Protein AF-A0A242NXS3-F1 (afdb_monomer_lite)

Foldseek 3Di:
DDPPDDDDDDPDPVVPDDPPDDFDWDDDPNDIDTDDDDPDWDWDWDADPVPGHTPDTDQIPDCVVPVGRCVPPPDDDCPLVCVVVLLVVVVVVVADQFDWFFQDWDWDDDPPDIDTDAAVVRDGDTIDGNVVCSVSSRPVSSVD

Sequence (144 aa):
MSDTKQGSFPKKVSDTLKPGQLIWVKKINDKWALAQIPAVNAALVSLDSDNGAIKAIVGGYDFYLSKFNRATQALRQLGSNIKPFIYTATLEKGLTMATLLNDAPIVRSTGSATWRPKNSPPSYAGPLRLRIGLGMSKNVMQVK

pLDDT: mean 92.08, std 8.64, range [44.06, 98.56]

Structure (mmCIF, N/CA/C/O backbone):
data_AF-A0A242NXS3-F1
#
_entry.id   AF-A0A242NXS3-F1
#
loop_
_atom_site.group_PDB
_atom_site.id
_atom_site.type_symbol
_atom_site.label_atom_id
_atom_site.label_alt_id
_atom_site.label_comp_id
_atom_site.label_asym_id
_atom_site.label_entity_id
_atom_site.label_seq_id
_atom_site.pdbx_PDB_ins_code
_atom_site.Cartn_x
_atom_site.Cartn_y
_atom_site.Cartn_z
_atom_site.occupancy
_atom_site.B_iso_or_equiv
_atom_site.auth_seq_id
_atom_site.auth_comp_id
_atom_site.auth_asym_id
_atom_site.auth_atom_id
_atom_site.pdbx_PDB_model_num
ATOM 1 N N . MET A 1 1 ? 11.451 18.075 -0.163 1.00 44.06 1 MET A N 1
ATOM 2 C CA . MET A 1 1 ? 11.154 17.498 -1.492 1.00 44.06 1 MET A CA 1
ATOM 3 C C . MET A 1 1 ? 9.643 17.349 -1.572 1.00 44.06 1 MET A C 1
ATOM 5 O O . MET A 1 1 ? 9.093 16.874 -0.590 1.00 44.06 1 MET A O 1
ATOM 9 N N . SER A 1 2 ? 8.963 17.846 -2.613 1.00 45.16 2 SER A N 1
ATOM 10 C CA . SER A 1 2 ? 7.533 17.542 -2.803 1.00 45.16 2 SER A CA 1
ATOM 11 C C . SER A 1 2 ? 7.405 16.411 -3.814 1.00 45.16 2 SER A C 1
ATOM 13 O O . SER A 1 2 ? 8.118 16.408 -4.819 1.00 45.16 2 SER A O 1
ATOM 15 N N . ASP A 1 3 ? 6.482 15.488 -3.561 1.00 59.47 3 ASP A N 1
ATOM 16 C CA . ASP A 1 3 ? 6.231 14.306 -4.402 1.00 59.47 3 ASP A CA 1
ATOM 17 C C . ASP A 1 3 ? 5.658 14.658 -5.789 1.00 59.47 3 ASP A C 1
ATOM 19 O O . ASP A 1 3 ? 5.442 13.793 -6.631 1.00 59.47 3 ASP A O 1
ATOM 23 N N . THR A 1 4 ? 5.426 15.946 -6.042 1.00 66.69 4 THR A N 1
ATOM 24 C CA . THR A 1 4 ? 4.851 16.497 -7.274 1.00 66.69 4 THR A CA 1
ATOM 25 C C . THR A 1 4 ? 5.842 17.306 -8.105 1.00 66.69 4 THR A C 1
ATOM 27 O O . THR A 1 4 ? 5.488 17.780 -9.184 1.00 66.69 4 THR A O 1
ATOM 30 N N . LYS A 1 5 ? 7.079 17.506 -7.632 1.00 66.88 5 LYS A N 1
ATOM 31 C CA . LYS A 1 5 ? 8.050 18.344 -8.341 1.00 66.88 5 LYS A CA 1
ATOM 32 C C . LYS A 1 5 ? 8.633 17.586 -9.536 1.00 66.88 5 LYS A C 1
ATOM 34 O O . LYS A 1 5 ? 9.614 16.861 -9.401 1.00 66.88 5 LYS A O 1
ATOM 39 N N . GLN A 1 6 ? 8.038 17.777 -10.707 1.00 74.25 6 GLN A N 1
ATOM 40 C CA . GLN A 1 6 ? 8.590 17.327 -11.985 1.00 74.25 6 GLN A CA 1
ATOM 41 C C . GLN A 1 6 ? 9.450 18.434 -12.615 1.00 74.25 6 GLN A C 1
ATOM 43 O O . GLN A 1 6 ? 9.195 19.622 -12.416 1.00 74.25 6 GLN A O 1
ATOM 48 N N . GLY A 1 7 ? 10.504 18.044 -13.338 1.00 75.06 7 GLY A N 1
ATOM 49 C CA . GLY A 1 7 ? 11.284 18.973 -14.159 1.00 75.06 7 GLY A CA 1
ATOM 50 C C . GLY A 1 7 ? 10.508 19.417 -15.402 1.00 75.06 7 GLY A C 1
ATOM 51 O O . GLY A 1 7 ? 9.470 18.845 -15.732 1.00 75.06 7 GLY A O 1
ATOM 52 N N . SER A 1 8 ? 11.017 20.427 -16.108 1.00 82.06 8 SER A N 1
ATOM 53 C CA . SER A 1 8 ? 10.445 20.848 -17.391 1.00 82.06 8 SER A CA 1
ATOM 54 C C . SER A 1 8 ? 10.447 19.696 -18.395 1.00 82.06 8 SER A C 1
ATOM 56 O O . SER A 1 8 ? 11.420 18.944 -18.478 1.00 82.06 8 SER A O 1
ATOM 58 N N . PHE A 1 9 ? 9.385 19.588 -19.194 1.00 85.81 9 PHE A N 1
ATOM 59 C CA . PHE A 1 9 ? 9.345 18.620 -20.287 1.00 85.81 9 PHE A CA 1
ATOM 60 C C . PHE A 1 9 ? 10.487 18.883 -21.288 1.00 85.81 9 PHE A C 1
ATOM 62 O O . PHE A 1 9 ? 10.683 20.039 -21.685 1.00 85.81 9 PHE A O 1
ATOM 69 N N . PRO A 1 10 ? 11.231 17.844 -21.711 1.00 89.38 10 PRO A N 1
ATOM 70 C CA . PRO A 1 10 ? 12.270 17.994 -22.724 1.00 89.38 10 PRO A CA 1
ATOM 71 C C . PRO A 1 10 ? 11.642 18.393 -24.065 1.00 89.38 10 PRO A C 1
ATOM 73 O O . PRO A 1 10 ? 10.606 17.855 -24.455 1.00 89.38 10 PRO A O 1
ATOM 76 N N . LYS A 1 11 ? 12.259 19.347 -24.773 1.00 91.25 11 LYS A N 1
ATOM 77 C CA . LYS A 1 11 ? 11.753 19.860 -26.062 1.00 91.25 11 LYS A CA 1
ATOM 78 C C . LYS A 1 11 ? 12.444 19.199 -27.250 1.00 91.25 11 LYS A C 1
ATOM 80 O O . LYS A 1 11 ? 11.877 19.144 -28.338 1.00 91.25 11 LYS A O 1
ATOM 85 N N . LYS A 1 12 ? 13.670 18.714 -27.054 1.00 92.25 12 LYS A N 1
ATOM 86 C CA . LYS A 1 12 ? 14.477 18.003 -28.048 1.00 92.25 12 LYS A CA 1
ATOM 87 C C . LYS A 1 12 ? 15.046 16.726 -27.439 1.00 92.25 12 LYS A C 1
ATOM 89 O O . LYS A 1 12 ? 15.300 16.656 -26.241 1.00 92.25 12 LYS A O 1
ATOM 94 N N . VAL A 1 13 ? 15.323 15.729 -28.280 1.00 87.50 13 VAL A N 1
ATOM 95 C CA . VAL A 1 13 ? 15.940 14.461 -27.841 1.00 87.50 13 VAL A CA 1
ATOM 96 C C . VAL A 1 13 ? 17.293 14.704 -27.163 1.00 87.50 13 VAL A C 1
ATOM 98 O O . VAL A 1 13 ? 17.582 14.095 -26.136 1.00 87.50 13 VAL A O 1
ATOM 101 N N . SER A 1 14 ? 18.079 15.653 -27.683 1.00 90.44 14 SER A N 1
ATOM 102 C CA . SER A 1 14 ? 19.378 16.059 -27.130 1.00 90.44 14 SER A CA 1
ATOM 103 C C . SER A 1 14 ? 19.308 16.632 -25.711 1.00 90.44 14 SER A C 1
ATOM 105 O O . SER A 1 14 ? 20.328 16.675 -25.029 1.00 90.44 14 SER A O 1
ATOM 107 N N . ASP A 1 15 ? 18.126 17.067 -25.258 1.00 89.81 15 ASP A N 1
ATOM 108 C CA . ASP A 1 15 ? 17.932 17.564 -23.891 1.00 89.81 15 ASP A CA 1
ATOM 109 C C . ASP A 1 15 ? 17.968 16.410 -22.874 1.00 89.81 15 ASP A C 1
ATOM 111 O O . ASP A 1 15 ? 18.206 16.631 -21.690 1.00 89.81 15 ASP A O 1
ATOM 115 N N . THR A 1 16 ? 17.712 15.176 -23.329 1.00 88.38 16 THR A N 1
ATOM 116 C CA . THR A 1 16 ? 17.608 13.977 -22.480 1.00 88.38 16 THR A CA 1
ATOM 117 C C . THR A 1 16 ? 18.693 12.944 -22.781 1.00 88.38 16 THR A C 1
ATOM 119 O O . THR A 1 16 ? 19.192 12.311 -21.853 1.00 88.38 16 THR A O 1
ATOM 122 N N . LEU A 1 17 ? 19.072 12.770 -24.053 1.00 92.31 17 LEU A N 1
ATOM 123 C CA . LEU A 1 17 ? 19.969 11.707 -24.511 1.00 92.31 17 LEU A CA 1
ATOM 124 C C . LEU A 1 17 ? 21.192 12.255 -25.257 1.00 92.31 17 LEU A C 1
ATOM 126 O O . LEU A 1 17 ? 21.108 13.245 -25.983 1.00 92.31 17 LEU A O 1
ATOM 130 N N . LYS A 1 18 ? 22.326 11.565 -25.123 1.00 94.88 18 LYS A N 1
ATOM 131 C CA . LYS A 1 18 ? 23.590 11.848 -25.820 1.00 94.88 18 LYS A CA 1
ATOM 132 C C . LYS A 1 18 ? 24.122 10.582 -26.508 1.00 94.88 18 LYS A C 1
ATOM 134 O O . LYS A 1 18 ? 23.970 9.495 -25.945 1.00 94.88 18 LYS A O 1
ATOM 139 N N . PRO A 1 19 ? 24.774 10.692 -27.685 1.00 95.25 19 PRO A N 1
ATOM 140 C CA . PRO A 1 19 ? 25.440 9.552 -28.316 1.00 95.25 19 PRO A CA 1
ATOM 141 C C . PRO A 1 19 ? 26.427 8.866 -27.359 1.00 95.25 19 PRO A C 1
ATOM 143 O O . PRO A 1 19 ? 27.147 9.539 -26.624 1.00 95.25 19 PRO A O 1
ATOM 146 N N . GLY A 1 20 ? 26.436 7.530 -27.356 1.00 95.69 20 GLY A N 1
ATOM 147 C CA . GLY A 1 20 ? 27.276 6.711 -26.471 1.00 95.69 20 GLY A CA 1
ATOM 148 C C . GLY A 1 20 ? 26.653 6.348 -25.115 1.00 95.69 20 GLY A C 1
ATOM 149 O O . GLY A 1 20 ? 27.252 5.580 -24.368 1.00 95.69 20 GLY A O 1
ATOM 150 N N . GLN A 1 21 ? 25.457 6.849 -24.780 1.00 96.06 21 GLN A N 1
ATOM 151 C CA . GLN A 1 21 ? 24.762 6.455 -23.550 1.00 96.06 21 GLN A CA 1
ATOM 152 C C . GLN A 1 21 ? 24.125 5.064 -23.655 1.00 96.06 21 GLN A C 1
ATOM 154 O O . GLN A 1 21 ? 23.454 4.747 -24.636 1.00 96.06 21 GLN A O 1
ATOM 159 N N . LEU A 1 22 ? 24.265 4.271 -22.590 1.00 95.38 22 LEU A N 1
ATOM 160 C CA . LEU A 1 22 ? 23.483 3.054 -22.398 1.00 95.38 22 LEU A CA 1
ATOM 161 C C . LEU A 1 22 ? 22.089 3.423 -21.881 1.00 95.38 22 LEU A C 1
ATOM 163 O O . LEU A 1 22 ? 21.957 4.099 -20.859 1.00 95.38 22 LEU A O 1
ATOM 167 N N . ILE A 1 23 ? 21.057 2.965 -22.581 1.00 95.56 23 ILE A N 1
ATOM 168 C CA . ILE A 1 23 ? 19.659 3.250 -22.260 1.00 95.56 23 ILE A CA 1
ATOM 169 C C . ILE A 1 23 ? 18.847 1.966 -22.175 1.00 95.56 23 ILE A C 1
ATOM 171 O O . ILE A 1 23 ? 19.192 0.950 -22.777 1.00 95.56 23 ILE A O 1
ATOM 175 N N . TRP A 1 24 ? 17.726 2.043 -21.465 1.00 95.62 24 TRP A N 1
ATOM 176 C CA . TRP A 1 24 ? 16.706 1.006 -21.483 1.00 95.62 24 TRP A CA 1
ATOM 177 C C . TRP A 1 24 ? 15.601 1.403 -22.452 1.00 95.62 24 TRP A C 1
ATOM 179 O O . TRP A 1 24 ? 15.186 2.561 -22.500 1.00 95.62 24 TRP A O 1
ATOM 189 N N . VAL A 1 25 ? 15.097 0.433 -23.206 1.00 96.19 25 VAL A N 1
ATOM 190 C CA . VAL A 1 25 ? 13.934 0.611 -24.075 1.00 96.19 25 VAL A CA 1
ATOM 191 C C . VAL A 1 25 ? 12.919 -0.484 -23.800 1.00 96.19 25 VAL A C 1
ATOM 193 O O . VAL A 1 25 ? 13.270 -1.604 -23.432 1.00 96.19 25 VAL A O 1
ATOM 196 N N . LYS A 1 26 ? 11.644 -0.161 -23.984 1.00 96.50 26 LYS A N 1
ATOM 197 C CA . LYS A 1 26 ? 10.543 -1.116 -23.895 1.00 96.50 26 LYS A CA 1
ATOM 198 C C . LYS A 1 26 ? 9.745 -1.074 -25.187 1.00 96.50 26 LYS A C 1
ATOM 200 O O . LYS A 1 26 ? 9.453 0.006 -25.702 1.00 96.50 26 LYS A O 1
ATOM 205 N N . LYS A 1 27 ? 9.369 -2.246 -25.695 1.00 96.94 27 LYS A N 1
ATOM 206 C CA . LYS A 1 27 ? 8.443 -2.355 -26.822 1.00 96.94 27 LYS A CA 1
ATOM 207 C C . LYS A 1 27 ? 7.012 -2.144 -26.315 1.00 96.94 27 LYS A C 1
ATOM 209 O O . LYS A 1 27 ? 6.581 -2.807 -25.372 1.00 96.94 27 LYS A O 1
ATOM 214 N N . ILE A 1 28 ? 6.299 -1.194 -26.910 1.00 96.50 28 ILE A N 1
ATOM 215 C CA . ILE A 1 28 ? 4.888 -0.897 -26.648 1.00 96.50 28 ILE A CA 1
ATOM 216 C C . ILE A 1 28 ? 4.169 -1.010 -27.994 1.00 96.50 28 ILE A C 1
ATOM 218 O O . ILE A 1 28 ? 4.408 -0.205 -28.898 1.00 96.50 28 ILE A O 1
ATOM 222 N N . ASN A 1 29 ? 3.325 -2.036 -28.139 1.00 93.81 29 ASN A N 1
ATOM 223 C CA . ASN A 1 29 ? 2.815 -2.504 -29.433 1.00 93.81 29 ASN A CA 1
ATOM 224 C C . ASN A 1 29 ? 3.992 -2.796 -30.382 1.00 93.81 29 ASN A C 1
ATOM 226 O O . ASN A 1 29 ? 4.861 -3.588 -30.026 1.00 93.81 29 ASN A O 1
ATOM 230 N N . ASP A 1 30 ? 4.080 -2.109 -31.523 1.00 95.31 30 ASP A N 1
ATOM 231 C CA . ASP A 1 30 ? 5.191 -2.221 -32.479 1.00 95.31 30 ASP A CA 1
ATOM 232 C C . ASP A 1 30 ? 6.160 -1.034 -32.474 1.00 95.31 30 ASP A C 1
ATOM 234 O O . ASP A 1 30 ? 6.945 -0.855 -33.402 1.00 95.31 30 ASP A O 1
ATOM 238 N N . LYS A 1 31 ? 6.148 -0.227 -31.407 1.00 96.88 31 LYS A N 1
ATOM 239 C CA . LYS A 1 31 ? 7.053 0.918 -31.248 1.00 96.88 31 LYS A CA 1
ATOM 240 C C . LYS A 1 31 ? 7.965 0.738 -30.041 1.00 96.88 31 LYS A C 1
ATOM 242 O O . LYS A 1 31 ? 7.549 0.241 -28.996 1.00 96.88 31 LYS A O 1
ATOM 247 N N . TRP A 1 32 ? 9.212 1.176 -30.175 1.00 96.06 32 TRP A N 1
ATOM 248 C CA . TRP A 1 32 ? 10.157 1.250 -29.064 1.00 96.06 32 TRP A CA 1
ATOM 249 C C . TRP A 1 32 ? 10.015 2.588 -28.344 1.00 96.06 32 TRP A C 1
ATOM 251 O O . TRP A 1 32 ? 9.971 3.639 -28.980 1.00 96.06 32 TRP A O 1
ATOM 261 N N . ALA A 1 33 ? 9.958 2.540 -27.018 1.00 94.69 33 ALA A N 1
ATOM 262 C CA . ALA A 1 33 ? 9.917 3.711 -26.155 1.00 94.69 33 ALA A CA 1
ATOM 263 C C . ALA A 1 33 ? 11.091 3.687 -25.172 1.00 94.69 33 ALA A C 1
ATOM 265 O O . ALA A 1 33 ? 11.492 2.617 -24.707 1.00 94.69 33 ALA A O 1
ATOM 266 N N . LEU A 1 34 ? 11.620 4.869 -24.837 1.00 94.06 34 LEU A N 1
ATOM 267 C CA . LEU A 1 34 ? 12.601 5.029 -23.763 1.00 94.06 34 LEU A CA 1
ATOM 268 C C . LEU A 1 34 ? 11.992 4.548 -22.439 1.00 94.06 34 LEU A C 1
ATOM 270 O O . LEU A 1 34 ? 10.847 4.867 -22.120 1.00 94.06 34 LEU A O 1
ATOM 274 N N . ALA A 1 35 ? 12.765 3.787 -21.674 1.00 95.00 35 ALA A N 1
ATOM 275 C CA . ALA A 1 35 ? 12.367 3.240 -20.389 1.00 95.00 35 ALA A CA 1
ATOM 276 C C . ALA A 1 35 ? 13.431 3.529 -19.325 1.00 95.00 35 ALA A C 1
ATOM 278 O O . ALA A 1 35 ? 14.579 3.855 -19.625 1.00 95.00 35 ALA A O 1
ATOM 279 N N . GLN A 1 36 ? 13.042 3.381 -18.062 1.00 93.50 36 GLN A N 1
ATOM 280 C CA . GLN A 1 36 ? 13.943 3.495 -16.925 1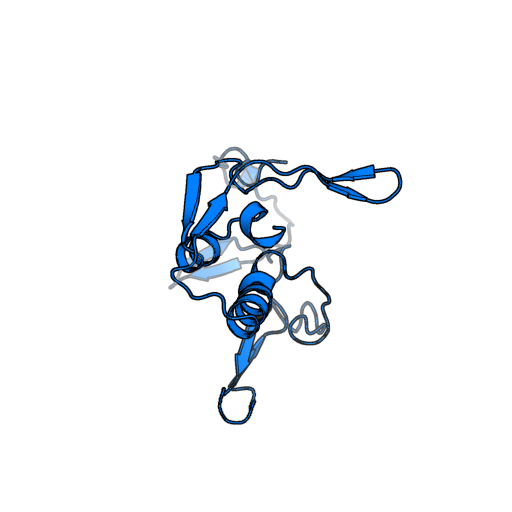.00 93.50 36 GLN A CA 1
ATOM 281 C C . GLN A 1 36 ? 13.627 2.385 -15.929 1.00 93.50 36 GLN A C 1
ATOM 283 O O . GLN A 1 36 ? 12.460 2.103 -15.657 1.00 93.50 36 GLN A O 1
ATOM 288 N N . ILE A 1 37 ? 14.670 1.771 -15.371 1.00 94.81 37 ILE A N 1
ATOM 289 C CA . ILE A 1 37 ? 14.518 0.883 -14.220 1.00 94.81 37 ILE A CA 1
ATOM 290 C C . ILE A 1 37 ? 14.073 1.741 -13.024 1.00 94.81 37 ILE A C 1
ATOM 292 O O . ILE A 1 37 ? 14.769 2.706 -12.693 1.00 94.81 37 ILE A O 1
ATOM 296 N N . PRO A 1 38 ? 12.945 1.426 -12.365 1.00 94.75 38 PRO A N 1
ATOM 297 C CA . PRO A 1 38 ? 12.491 2.186 -11.208 1.00 94.75 38 PRO A CA 1
ATOM 298 C C . PRO A 1 38 ? 13.519 2.158 -10.071 1.00 94.75 38 PRO A C 1
ATOM 300 O O . PRO A 1 38 ? 13.991 1.096 -9.671 1.00 94.75 38 PRO A O 1
ATOM 303 N N . ALA A 1 39 ? 13.835 3.330 -9.513 1.00 92.81 39 ALA A N 1
ATOM 304 C CA . ALA A 1 39 ? 14.650 3.424 -8.299 1.00 92.81 39 ALA A CA 1
ATOM 305 C C . ALA A 1 39 ? 13.872 2.964 -7.050 1.00 92.81 39 ALA A C 1
ATOM 307 O O . ALA A 1 39 ? 14.444 2.421 -6.105 1.00 92.81 39 ALA A O 1
ATOM 308 N N . VAL A 1 40 ? 12.553 3.180 -7.049 1.00 94.81 40 VAL A N 1
ATOM 309 C CA . VAL A 1 40 ? 11.635 2.652 -6.034 1.00 94.81 40 VAL A CA 1
ATOM 310 C C . VAL A 1 40 ? 11.375 1.166 -6.266 1.00 94.81 40 VAL A C 1
ATOM 312 O O . VAL A 1 40 ? 11.475 0.667 -7.383 1.00 94.81 40 VAL A O 1
ATOM 315 N N . ASN A 1 41 ? 11.008 0.454 -5.205 1.00 96.31 41 ASN A N 1
ATOM 316 C CA . ASN A 1 41 ? 10.722 -0.974 -5.269 1.00 96.31 41 ASN A CA 1
ATOM 317 C C . ASN A 1 41 ? 9.406 -1.295 -4.552 1.00 96.31 41 ASN A C 1
ATOM 319 O O . ASN A 1 41 ? 8.926 -0.498 -3.745 1.00 96.31 41 ASN A O 1
ATOM 323 N N . ALA A 1 42 ? 8.846 -2.465 -4.835 1.00 96.50 42 ALA A N 1
ATOM 324 C CA . ALA A 1 42 ? 7.596 -2.941 -4.258 1.00 96.50 42 ALA A CA 1
ATOM 325 C C . ALA A 1 42 ? 7.685 -4.442 -3.967 1.00 96.50 42 ALA A C 1
ATOM 327 O O . ALA A 1 42 ? 8.592 -5.126 -4.435 1.00 96.50 42 ALA A O 1
ATOM 328 N N . ALA A 1 43 ? 6.739 -4.945 -3.183 1.00 97.69 43 ALA A N 1
ATOM 329 C CA . ALA A 1 43 ? 6.561 -6.367 -2.943 1.00 97.69 43 ALA A CA 1
ATOM 330 C C . ALA A 1 43 ? 5.070 -6.690 -2.957 1.00 97.69 43 ALA A C 1
ATOM 332 O O . ALA A 1 43 ? 4.252 -5.844 -2.591 1.00 97.69 43 ALA A O 1
ATOM 333 N N . LEU A 1 44 ? 4.730 -7.909 -3.361 1.00 98.31 44 LEU A N 1
ATOM 334 C CA . LEU A 1 44 ? 3.366 -8.419 -3.340 1.00 98.31 44 LEU A CA 1
ATOM 335 C C . LEU A 1 44 ? 3.374 -9.854 -2.825 1.00 98.31 44 LEU A C 1
ATOM 337 O O . LEU A 1 44 ? 4.216 -10.659 -3.218 1.00 98.31 44 LEU A O 1
ATOM 341 N N . VAL A 1 45 ? 2.412 -10.173 -1.968 1.00 98.25 45 VAL A N 1
ATOM 342 C CA . VAL A 1 45 ? 2.108 -11.540 -1.548 1.00 98.25 45 VAL A CA 1
ATOM 343 C C . VAL A 1 45 ? 0.594 -11.717 -1.537 1.00 98.25 45 VAL A C 1
ATOM 345 O O . VAL A 1 45 ? -0.136 -10.826 -1.106 1.00 98.25 45 VAL A O 1
ATOM 348 N N . SER A 1 46 ? 0.126 -12.850 -2.050 1.00 98.56 46 SER A N 1
ATOM 349 C CA . SER A 1 46 ? -1.275 -13.265 -2.013 1.00 98.56 46 SER A CA 1
ATOM 350 C C . SER A 1 46 ? -1.361 -14.646 -1.378 1.00 98.56 46 SER A C 1
ATOM 352 O O . SER A 1 46 ? -0.587 -15.538 -1.735 1.00 98.56 46 SER A O 1
ATOM 354 N N . LEU A 1 47 ? -2.283 -14.802 -0.431 1.00 98.50 47 LEU A N 1
ATOM 355 C CA . LEU A 1 47 ? -2.456 -16.002 0.381 1.00 98.50 47 LEU A CA 1
ATOM 356 C C . LEU A 1 47 ? -3.888 -16.525 0.252 1.00 98.50 47 LEU A C 1
ATOM 358 O O 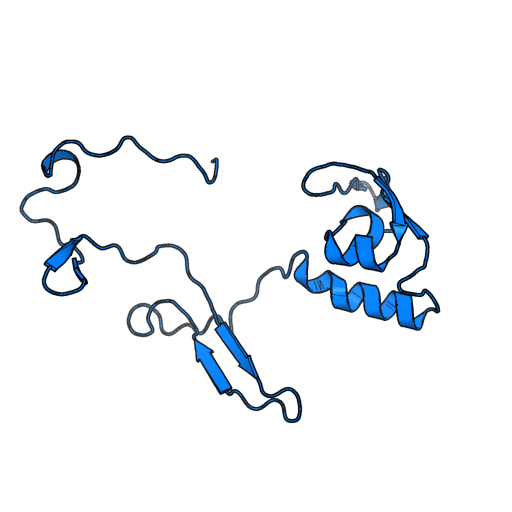. LEU A 1 47 ? -4.824 -15.753 0.039 1.00 98.50 47 LEU A O 1
ATOM 362 N N . ASP A 1 48 ? -4.052 -17.831 0.411 1.00 98.50 48 ASP A N 1
ATOM 363 C CA . ASP A 1 48 ? -5.333 -18.428 0.759 1.00 98.50 48 ASP A CA 1
ATOM 364 C C . ASP A 1 48 ? -5.657 -18.155 2.236 1.00 98.50 48 ASP A C 1
ATOM 366 O O . ASP A 1 48 ? -4.819 -18.403 3.105 1.00 98.50 48 ASP A O 1
ATOM 370 N N . SER A 1 49 ? -6.846 -17.625 2.530 1.00 98.00 49 SER A N 1
ATOM 371 C CA . SER A 1 49 ? -7.256 -17.320 3.905 1.00 98.00 49 SER A CA 1
ATOM 372 C C . SER A 1 49 ? -7.533 -18.566 4.739 1.00 98.00 49 SER A C 1
ATOM 374 O O . SER A 1 49 ? -7.400 -18.501 5.958 1.00 98.00 49 SER A O 1
ATOM 376 N N . ASP A 1 50 ? -7.904 -19.679 4.103 1.00 98.44 50 ASP A N 1
ATOM 377 C CA . ASP A 1 50 ? -8.410 -20.857 4.807 1.00 98.44 50 ASP A CA 1
ATOM 378 C C . ASP A 1 50 ? -7.261 -21.741 5.305 1.00 98.44 50 ASP A C 1
ATOM 380 O O . ASP A 1 50 ? -7.365 -22.378 6.352 1.00 98.44 50 ASP A O 1
ATOM 384 N N . ASN A 1 51 ? -6.145 -21.768 4.568 1.00 98.12 51 ASN A N 1
ATOM 385 C CA . ASN A 1 51 ? -4.997 -22.631 4.873 1.00 98.12 51 ASN A CA 1
ATOM 386 C C . ASN A 1 51 ? -3.626 -21.931 4.824 1.00 98.12 51 ASN A C 1
ATOM 388 O O . ASN A 1 51 ? -2.608 -22.567 5.094 1.00 98.12 51 ASN A O 1
ATOM 392 N N . GLY A 1 52 ? -3.567 -20.641 4.480 1.00 97.94 52 GLY A N 1
ATOM 393 C CA . GLY A 1 52 ? -2.321 -19.872 4.427 1.00 97.94 52 GLY A CA 1
ATOM 394 C C . GLY A 1 52 ? -1.422 -20.166 3.221 1.00 97.94 52 GLY A C 1
ATOM 395 O O . GLY A 1 52 ? -0.302 -19.655 3.169 1.00 97.94 52 GLY A O 1
ATOM 396 N N . ALA A 1 53 ? -1.868 -20.961 2.243 1.00 98.56 53 ALA A N 1
ATOM 397 C CA . ALA A 1 53 ? -1.073 -21.280 1.062 1.00 98.56 53 ALA A CA 1
ATOM 398 C C . ALA A 1 53 ? -0.752 -20.022 0.239 1.00 98.56 53 ALA A C 1
ATOM 400 O O . ALA A 1 53 ? -1.622 -19.192 -0.031 1.00 98.56 53 ALA A O 1
ATOM 401 N N . ILE A 1 54 ? 0.499 -19.893 -0.210 1.00 98.44 54 ILE A N 1
ATOM 402 C CA . ILE A 1 54 ? 0.929 -18.779 -1.064 1.00 98.44 54 ILE A CA 1
ATOM 403 C C . ILE A 1 54 ? 0.402 -19.001 -2.484 1.00 98.44 54 ILE A C 1
ATOM 405 O O . ILE A 1 54 ? 0.826 -19.929 -3.168 1.00 98.44 54 ILE A O 1
ATOM 409 N N . LYS A 1 55 ? -0.483 -18.111 -2.945 1.00 98.38 55 LYS A N 1
ATOM 410 C CA . LYS A 1 55 ? -1.006 -18.105 -4.323 1.00 98.38 55 LYS A CA 1
ATOM 411 C C . LYS A 1 55 ? -0.080 -17.366 -5.284 1.00 98.38 55 LYS A C 1
ATOM 413 O O . LYS A 1 55 ? 0.060 -17.757 -6.436 1.00 98.38 55 LYS A O 1
ATOM 418 N N . ALA A 1 56 ? 0.552 -16.293 -4.811 1.00 98.50 56 ALA A N 1
ATOM 419 C CA . ALA A 1 56 ? 1.528 -15.526 -5.577 1.00 98.50 56 ALA A CA 1
ATOM 420 C C . ALA A 1 56 ? 2.497 -14.789 -4.648 1.00 98.50 56 ALA A C 1
ATOM 422 O O . ALA A 1 56 ? 2.097 -14.304 -3.586 1.00 98.50 56 ALA A O 1
ATOM 423 N N . ILE A 1 57 ? 3.756 -14.656 -5.071 1.00 98.38 57 ILE A N 1
ATOM 424 C CA . ILE A 1 57 ? 4.769 -13.866 -4.366 1.00 98.38 57 ILE A CA 1
ATOM 425 C C . ILE A 1 57 ? 5.701 -13.155 -5.352 1.00 98.38 57 ILE A C 1
ATOM 427 O O . ILE A 1 57 ? 6.257 -13.767 -6.260 1.00 98.38 57 ILE A O 1
ATOM 431 N N . VAL A 1 58 ? 5.879 -11.849 -5.158 1.00 98.50 58 VAL A N 1
ATOM 432 C CA . VAL A 1 58 ? 6.793 -10.988 -5.917 1.00 98.50 58 VAL A CA 1
ATOM 433 C C . VAL A 1 58 ? 7.647 -10.209 -4.920 1.00 98.50 58 VAL A C 1
ATOM 435 O O . VAL A 1 58 ? 7.142 -9.370 -4.174 1.00 98.50 58 VAL A O 1
ATOM 438 N N . GLY A 1 59 ? 8.950 -10.497 -4.892 1.00 98.06 59 GLY A N 1
ATOM 439 C CA . GLY A 1 59 ? 9.895 -9.923 -3.924 1.00 98.06 59 GLY A CA 1
ATOM 440 C C . GLY A 1 59 ? 10.536 -8.591 -4.336 1.00 98.06 59 GLY A C 1
ATOM 441 O O . GLY A 1 59 ? 11.267 -7.987 -3.545 1.00 98.06 59 GLY A O 1
ATOM 442 N N . GLY A 1 60 ? 10.299 -8.134 -5.564 1.00 97.75 60 GLY A N 1
ATOM 443 C CA . GLY A 1 60 ? 10.874 -6.907 -6.103 1.00 97.75 60 GLY A CA 1
ATOM 444 C C . GLY A 1 60 ? 10.546 -6.706 -7.580 1.00 97.75 60 GLY A C 1
ATOM 445 O O . GLY A 1 60 ? 9.967 -7.587 -8.208 1.00 97.75 60 GLY A O 1
ATOM 446 N N . TYR A 1 61 ? 10.944 -5.553 -8.123 1.00 97.38 61 TYR A N 1
ATOM 447 C CA . TYR A 1 61 ? 10.756 -5.195 -9.536 1.00 97.38 61 TYR A CA 1
ATOM 448 C C . TYR A 1 61 ? 11.302 -6.248 -10.518 1.00 97.38 61 TYR A C 1
ATOM 450 O O . TYR A 1 61 ? 10.613 -6.609 -11.466 1.00 97.38 61 TYR A O 1
ATOM 458 N N . ASP A 1 62 ? 12.522 -6.741 -10.287 1.00 97.00 62 ASP A N 1
ATOM 459 C CA . ASP A 1 62 ? 13.172 -7.746 -11.130 1.00 97.00 62 ASP A CA 1
ATOM 460 C C . ASP A 1 62 ? 14.145 -8.585 -10.283 1.00 97.00 62 ASP A C 1
ATOM 462 O O . ASP A 1 62 ? 14.966 -8.041 -9.535 1.00 97.00 62 ASP A O 1
ATOM 466 N N . PHE A 1 63 ? 14.046 -9.911 -10.398 1.00 97.44 63 PHE A N 1
ATOM 467 C CA . PHE A 1 63 ? 14.861 -10.872 -9.654 1.00 97.44 63 PHE A CA 1
ATOM 468 C C . PHE A 1 63 ? 16.341 -10.871 -10.069 1.00 97.44 63 PHE A C 1
ATOM 470 O O . PHE A 1 63 ? 17.220 -11.076 -9.230 1.00 97.44 63 PHE A O 1
ATOM 477 N N . TYR A 1 64 ? 16.634 -10.622 -11.346 1.00 96.94 64 TYR A N 1
ATOM 478 C CA . TYR A 1 64 ? 17.999 -10.574 -11.868 1.00 96.94 64 TYR A CA 1
ATOM 479 C C . TYR A 1 64 ? 18.725 -9.298 -11.449 1.00 96.94 64 TYR A C 1
ATOM 481 O O . TYR A 1 64 ? 19.939 -9.324 -11.261 1.00 96.94 64 TYR A O 1
ATOM 489 N N . LEU A 1 65 ? 17.987 -8.206 -11.229 1.00 95.25 65 LEU A N 1
ATOM 490 C CA . LEU A 1 65 ? 18.546 -6.993 -10.629 1.00 95.25 65 LEU A CA 1
ATOM 491 C C . LEU A 1 65 ? 18.771 -7.154 -9.121 1.00 95.25 65 LEU A C 1
ATOM 493 O O . LEU A 1 65 ? 19.732 -6.617 -8.573 1.00 95.25 65 LEU A O 1
ATOM 497 N N . SER A 1 66 ? 17.878 -7.863 -8.423 1.00 97.12 66 SER A N 1
ATOM 498 C CA . SER A 1 66 ? 17.990 -8.089 -6.983 1.00 97.12 66 SER A CA 1
ATOM 499 C C . SER A 1 66 ? 17.257 -9.356 -6.552 1.00 97.12 66 SER A C 1
ATOM 501 O O . SER A 1 66 ? 16.032 -9.427 -6.599 1.00 97.12 66 SER A O 1
ATOM 503 N N . LYS A 1 67 ? 18.008 -10.323 -6.014 1.00 97.81 67 LYS A N 1
ATOM 504 C CA . LYS A 1 67 ? 17.458 -11.570 -5.455 1.00 97.81 67 LYS A CA 1
ATOM 505 C C . LYS A 1 67 ? 16.856 -11.409 -4.050 1.00 97.81 67 LYS A C 1
ATOM 507 O O . LYS A 1 67 ? 16.325 -12.370 -3.502 1.00 97.81 67 LYS A O 1
ATOM 512 N N . PHE A 1 68 ? 16.960 -10.222 -3.448 1.00 98.19 68 PHE A N 1
ATOM 513 C CA . PHE A 1 68 ? 16.422 -9.947 -2.115 1.00 98.19 68 PHE A CA 1
ATOM 514 C C . PHE A 1 68 ? 14.890 -9.932 -2.147 1.00 98.19 68 PHE A C 1
ATOM 516 O O . PHE A 1 68 ? 14.286 -9.105 -2.838 1.00 98.19 68 PHE A O 1
ATOM 523 N N . ASN A 1 69 ? 14.261 -10.823 -1.379 1.00 98.12 69 ASN A N 1
ATOM 524 C CA . ASN A 1 69 ? 12.816 -10.983 -1.360 1.00 98.12 69 ASN A CA 1
ATOM 525 C C . ASN A 1 69 ? 12.181 -10.062 -0.313 1.00 98.12 69 ASN A C 1
ATOM 527 O O . ASN A 1 69 ? 12.072 -10.389 0.868 1.00 98.12 69 ASN A O 1
ATOM 531 N N . ARG A 1 70 ? 11.701 -8.901 -0.761 1.00 98.31 70 ARG A N 1
ATOM 532 C CA . ARG A 1 70 ? 11.080 -7.904 0.121 1.00 98.31 70 ARG A CA 1
ATOM 533 C C . ARG A 1 70 ? 9.759 -8.367 0.732 1.00 98.31 70 ARG A C 1
ATOM 535 O O . ARG A 1 70 ? 9.372 -7.808 1.749 1.00 98.31 70 ARG A O 1
ATOM 542 N N . ALA A 1 71 ? 9.087 -9.365 0.156 1.00 97.62 71 ALA A N 1
ATOM 543 C CA . ALA A 1 71 ? 7.836 -9.878 0.711 1.00 97.62 71 ALA A CA 1
ATOM 544 C C . ALA A 1 71 ? 8.055 -10.647 2.025 1.00 97.62 71 ALA A C 1
ATOM 546 O O . ALA A 1 71 ? 7.167 -10.664 2.869 1.00 97.62 71 ALA A O 1
ATOM 547 N N . THR A 1 72 ? 9.232 -11.254 2.215 1.00 97.62 72 THR A N 1
ATOM 548 C CA . THR A 1 72 ? 9.538 -12.080 3.397 1.00 97.62 72 THR A CA 1
ATOM 549 C C . THR A 1 72 ? 10.669 -11.531 4.260 1.00 97.62 72 THR A C 1
ATOM 551 O O . THR A 1 72 ? 10.731 -11.846 5.443 1.00 97.62 72 THR A O 1
ATOM 554 N N . GLN A 1 73 ? 11.565 -10.714 3.700 1.00 98.00 73 GLN A N 1
ATOM 555 C CA . GLN A 1 73 ? 12.800 -10.294 4.375 1.00 98.00 73 GLN A CA 1
ATOM 556 C C . GLN A 1 73 ? 12.831 -8.803 4.733 1.00 98.00 73 GLN A C 1
ATOM 558 O O . GLN A 1 73 ? 13.625 -8.391 5.577 1.00 98.00 73 GLN A O 1
ATOM 563 N N . ALA A 1 74 ? 12.014 -7.959 4.090 1.00 97.06 74 ALA A N 1
ATOM 564 C CA . ALA A 1 74 ? 12.069 -6.518 4.327 1.00 97.06 74 ALA A CA 1
ATOM 565 C C . ALA A 1 74 ? 11.229 -6.108 5.543 1.00 97.06 74 ALA A C 1
ATOM 567 O O . ALA A 1 74 ? 10.001 -6.105 5.492 1.00 97.06 74 ALA A O 1
ATOM 568 N N . LEU A 1 75 ? 11.891 -5.647 6.604 1.00 96.50 75 LEU A N 1
ATOM 569 C CA . LEU A 1 75 ? 11.220 -5.007 7.733 1.00 96.50 75 LEU A CA 1
ATOM 570 C C . LEU A 1 75 ? 10.896 -3.547 7.396 1.00 96.50 75 LEU A C 1
ATOM 572 O O . LEU A 1 75 ? 11.777 -2.753 7.053 1.00 96.50 75 LEU A O 1
ATOM 576 N N . ARG A 1 76 ? 9.613 -3.183 7.477 1.00 95.56 76 ARG A N 1
ATOM 577 C CA . ARG A 1 76 ? 9.104 -1.836 7.182 1.00 95.56 76 ARG A CA 1
ATOM 578 C C . ARG A 1 76 ? 8.076 -1.423 8.227 1.00 95.56 76 ARG A C 1
ATOM 580 O O . ARG A 1 76 ? 7.374 -2.256 8.791 1.00 95.56 76 ARG A O 1
ATOM 587 N N . GLN A 1 77 ? 7.965 -0.119 8.461 1.00 95.12 77 GLN A N 1
ATOM 588 C CA . GLN A 1 77 ? 6.884 0.420 9.280 1.00 95.12 77 GLN A CA 1
ATOM 589 C C . GLN A 1 77 ? 5.542 0.190 8.570 1.00 95.12 77 GLN A C 1
ATOM 591 O O . GLN A 1 77 ? 5.381 0.575 7.414 1.00 95.12 77 GLN A O 1
ATOM 596 N N . LEU A 1 78 ? 4.579 -0.413 9.272 1.00 92.94 78 LEU A N 1
ATOM 597 C CA . LEU A 1 78 ? 3.237 -0.710 8.745 1.00 92.94 78 LEU A CA 1
ATOM 598 C C . LEU A 1 78 ? 2.399 0.557 8.516 1.00 92.94 78 LEU A C 1
ATOM 600 O O . LEU A 1 78 ? 1.467 0.565 7.711 1.00 92.94 78 LEU A O 1
ATOM 604 N N . GLY A 1 79 ? 2.707 1.628 9.254 1.00 93.25 79 GLY A N 1
ATOM 605 C CA . GLY A 1 79 ? 1.919 2.854 9.247 1.00 93.25 79 GLY A CA 1
ATOM 606 C C . GLY A 1 79 ? 0.461 2.582 9.623 1.00 93.25 79 GLY A C 1
ATOM 607 O O . GLY A 1 79 ? 0.171 1.808 10.532 1.00 93.25 79 GLY A O 1
ATOM 608 N N . SER A 1 80 ? -0.474 3.199 8.901 1.00 94.19 80 SER A N 1
ATOM 609 C CA . SER A 1 80 ? -1.911 3.057 9.177 1.00 94.19 80 SER A CA 1
ATOM 610 C C . SER A 1 80 ? -2.469 1.652 8.930 1.00 94.19 80 SER A C 1
ATOM 612 O O . SER A 1 80 ? -3.561 1.363 9.411 1.00 94.19 80 SER A O 1
ATOM 614 N N . ASN A 1 81 ? -1.731 0.764 8.256 1.00 94.56 81 ASN A N 1
ATOM 615 C CA . ASN A 1 81 ? -2.178 -0.611 8.011 1.00 94.56 81 ASN A CA 1
ATOM 616 C C . ASN A 1 81 ? -2.288 -1.439 9.301 1.00 94.56 81 ASN A C 1
ATOM 618 O O . ASN A 1 81 ? -2.913 -2.491 9.291 1.00 94.56 81 ASN A O 1
ATOM 622 N N . ILE A 1 82 ? -1.731 -0.963 10.424 1.00 95.50 82 ILE A N 1
ATOM 623 C CA . ILE A 1 82 ? -1.896 -1.604 11.736 1.00 95.50 82 ILE A CA 1
ATOM 624 C C . ILE A 1 82 ? -3.263 -1.316 12.386 1.00 95.50 82 ILE A C 1
ATOM 626 O O . ILE A 1 82 ? -3.669 -2.009 13.316 1.00 95.50 82 ILE A O 1
ATOM 630 N N . LYS A 1 83 ? -3.991 -0.288 11.922 1.00 94.56 83 LYS A N 1
ATOM 631 C CA . LYS A 1 83 ? -5.232 0.177 12.561 1.00 94.56 83 LYS A CA 1
ATOM 632 C C . LYS A 1 83 ? -6.301 -0.907 12.697 1.00 94.56 83 LYS A C 1
ATOM 634 O O . LYS A 1 83 ? -6.854 -0.982 13.788 1.00 94.56 83 LYS A O 1
ATOM 639 N N . PRO A 1 84 ? -6.575 -1.769 11.698 1.00 95.06 84 PRO A N 1
ATOM 640 C CA . PRO A 1 84 ? -7.556 -2.839 11.860 1.00 95.06 84 PRO A CA 1
ATOM 641 C C . PRO A 1 84 ? -7.330 -3.679 13.126 1.00 95.06 84 PRO A C 1
ATOM 643 O O . PRO A 1 84 ? -8.272 -3.861 13.886 1.00 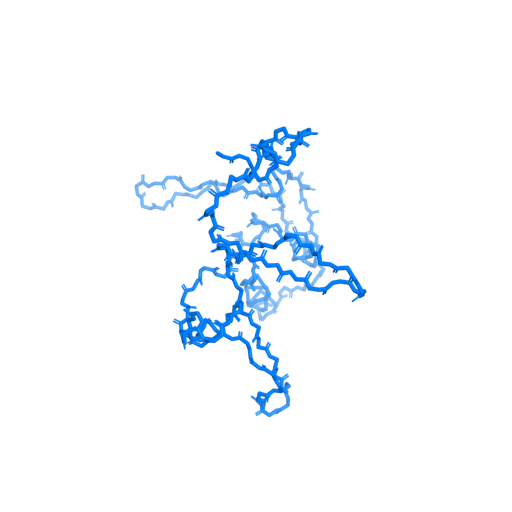95.06 84 PRO A O 1
ATOM 646 N N . PHE A 1 85 ? -6.087 -4.072 13.428 1.00 94.69 85 PHE A N 1
ATOM 647 C CA . PHE A 1 85 ? -5.744 -4.864 14.622 1.00 94.69 85 PHE A CA 1
ATOM 648 C C . PHE A 1 85 ? -5.943 -4.106 15.942 1.00 94.69 85 PHE A C 1
ATOM 650 O O . PHE A 1 85 ? -6.319 -4.673 16.961 1.00 94.69 85 PHE A O 1
ATOM 657 N N . ILE A 1 86 ? -5.705 -2.795 15.948 1.00 92.88 86 ILE A N 1
ATOM 658 C CA . ILE A 1 86 ? -5.963 -1.977 17.142 1.00 92.88 86 ILE A CA 1
ATOM 659 C C . ILE A 1 86 ? -7.468 -1.817 17.354 1.00 92.88 86 ILE A C 1
ATOM 661 O O . ILE A 1 86 ? -7.948 -1.817 18.484 1.00 92.88 86 ILE A O 1
ATOM 665 N N . TYR A 1 87 ? -8.225 -1.728 16.265 1.00 93.19 87 TYR A N 1
ATOM 666 C CA . TYR A 1 87 ? -9.671 -1.618 16.318 1.00 93.19 87 TYR A CA 1
ATOM 667 C C . TYR A 1 87 ? -10.308 -2.942 16.763 1.00 93.19 87 TYR A C 1
ATOM 669 O O . TYR A 1 87 ? -11.226 -2.898 17.581 1.00 93.19 87 TYR A O 1
ATOM 677 N N . THR A 1 88 ? -9.793 -4.111 16.355 1.00 94.75 88 THR A N 1
ATOM 678 C CA . THR A 1 88 ? -10.277 -5.398 16.894 1.00 94.75 88 THR A CA 1
ATOM 679 C C . THR A 1 88 ? -10.118 -5.475 18.413 1.00 94.75 88 THR A C 1
ATOM 681 O O . THR A 1 88 ? -11.073 -5.841 19.089 1.00 94.75 88 THR A O 1
ATOM 684 N N . ALA A 1 89 ? -9.001 -4.999 18.975 1.00 93.75 89 ALA A N 1
ATOM 685 C CA . ALA A 1 89 ? -8.806 -4.948 20.429 1.00 93.75 89 ALA A CA 1
ATOM 686 C C . ALA A 1 89 ? -9.814 -4.031 21.154 1.00 93.75 89 ALA A C 1
ATOM 688 O O . ALA A 1 89 ? -10.126 -4.240 22.326 1.00 93.75 89 ALA A O 1
ATOM 689 N N . THR A 1 90 ? -10.341 -2.999 20.484 1.00 91.44 90 THR A N 1
ATOM 690 C CA . THR A 1 90 ? -11.417 -2.170 21.059 1.00 91.44 90 THR A CA 1
ATOM 691 C C . THR A 1 90 ? -12.770 -2.873 21.016 1.00 91.44 90 THR A C 1
ATOM 693 O O . THR A 1 90 ? -13.532 -2.772 21.977 1.00 91.44 90 THR A O 1
ATOM 696 N N . LEU A 1 91 ? -13.046 -3.623 19.944 1.00 94.25 91 LEU A N 1
ATOM 697 C CA . LEU A 1 91 ? -14.251 -4.444 19.829 1.00 94.25 91 LEU A CA 1
ATOM 698 C C . LEU A 1 91 ? -14.275 -5.555 20.889 1.00 94.25 91 LEU A C 1
ATOM 700 O O . LEU A 1 91 ? -15.298 -5.753 21.536 1.00 94.25 91 LEU A O 1
ATOM 704 N N . GLU A 1 92 ? -13.137 -6.207 21.144 1.00 95.06 92 GLU A N 1
ATOM 705 C CA . GLU A 1 92 ? -12.989 -7.197 22.225 1.00 95.06 92 GLU A CA 1
ATOM 706 C C . GLU A 1 92 ? -13.276 -6.609 23.614 1.00 95.06 92 GLU A C 1
ATOM 708 O O . GLU A 1 92 ? -13.788 -7.296 24.494 1.00 95.06 92 GLU A O 1
ATOM 713 N N . LYS A 1 93 ? -13.006 -5.313 23.807 1.00 94.12 93 LYS A N 1
ATOM 714 C CA . LYS A 1 93 ? -13.311 -4.577 25.044 1.00 94.12 93 LYS A CA 1
ATOM 715 C C . LYS A 1 93 ? -14.763 -4.088 25.132 1.00 94.12 93 LYS A C 1
ATOM 717 O O . LYS A 1 93 ? -15.086 -3.309 26.025 1.00 94.12 93 LYS A O 1
ATOM 722 N N . GLY A 1 94 ? -15.635 -4.514 24.218 1.00 94.88 94 GLY A N 1
ATOM 723 C CA . GLY A 1 94 ? -17.067 -4.205 24.236 1.00 94.88 94 GLY A CA 1
ATOM 724 C C . GLY A 1 94 ? -17.459 -2.910 23.523 1.00 94.88 94 GLY A C 1
ATOM 725 O O . GLY A 1 94 ? -18.628 -2.523 23.564 1.00 94.88 94 GLY A O 1
ATOM 726 N N . LEU A 1 95 ? -16.528 -2.228 22.844 1.00 95.12 95 LEU A N 1
ATOM 727 C CA . LEU A 1 95 ? -16.909 -1.149 21.932 1.00 95.12 95 LEU A CA 1
ATOM 728 C C . LEU A 1 95 ? -17.549 -1.750 20.677 1.00 95.12 95 LEU A C 1
ATOM 730 O O . LEU A 1 95 ? -17.297 -2.887 20.294 1.00 95.12 95 LEU A O 1
ATOM 734 N N . THR A 1 96 ? -18.371 -0.960 19.996 1.00 96.75 96 THR A N 1
ATOM 735 C CA . THR A 1 96 ? -18.992 -1.362 18.735 1.00 96.75 96 THR A CA 1
ATOM 736 C C . THR A 1 96 ? -18.518 -0.455 17.612 1.00 96.75 96 THR A C 1
ATOM 738 O O . THR A 1 96 ? -18.055 0.668 17.825 1.00 96.75 96 THR A O 1
ATOM 741 N N . MET A 1 97 ? -18.742 -0.882 16.371 1.00 95.88 97 MET A N 1
ATOM 742 C CA . MET A 1 97 ? -18.519 -0.042 15.188 1.00 95.88 97 MET A CA 1
ATOM 743 C C . MET A 1 97 ? -19.393 1.233 15.167 1.00 95.88 97 MET A C 1
ATOM 745 O O . MET A 1 97 ? -19.178 2.119 14.330 1.00 95.88 97 MET A O 1
ATOM 749 N N . ALA A 1 98 ? -20.371 1.340 16.075 1.00 97.12 98 ALA A N 1
ATOM 750 C CA . ALA A 1 98 ? -21.204 2.516 16.296 1.00 97.12 98 ALA A CA 1
ATOM 751 C C . ALA A 1 98 ? -20.741 3.403 17.468 1.00 97.12 98 ALA A C 1
ATOM 753 O O . ALA A 1 98 ? -21.224 4.532 17.558 1.00 97.12 98 ALA A O 1
ATOM 754 N N . THR A 1 99 ? -19.805 2.949 18.314 1.00 95.94 99 THR A N 1
ATOM 755 C CA . THR A 1 99 ? -19.275 3.733 19.440 1.00 95.94 99 THR A CA 1
ATOM 756 C C . THR A 1 99 ? -18.714 5.063 18.951 1.00 95.94 99 THR A C 1
ATOM 758 O O . THR A 1 99 ? -17.959 5.109 17.976 1.00 95.94 99 THR A O 1
ATOM 761 N N . LEU A 1 100 ? -19.092 6.147 19.628 1.00 95.38 100 LEU A N 1
ATOM 762 C CA . LEU A 1 100 ? -18.593 7.487 19.346 1.00 95.38 100 LEU A CA 1
ATOM 763 C C . LEU A 1 100 ? -17.260 7.719 20.059 1.00 95.38 100 LEU A C 1
ATOM 765 O O . LEU A 1 100 ? -17.154 7.572 21.274 1.00 95.38 100 LEU A O 1
ATOM 769 N N . LEU A 1 101 ? -16.256 8.135 19.294 1.00 92.38 101 LEU A N 1
ATOM 770 C CA . LEU A 1 101 ? -14.962 8.595 19.778 1.00 92.38 101 LEU A CA 1
ATOM 771 C C . LEU A 1 101 ? -14.699 9.994 19.229 1.00 92.38 101 LEU A C 1
ATOM 773 O O . LEU A 1 101 ? -15.077 10.326 18.108 1.00 92.38 101 LEU A O 1
ATOM 777 N N . ASN A 1 102 ? -14.058 10.832 20.034 1.00 92.88 102 ASN A N 1
ATOM 778 C CA . ASN A 1 102 ? -13.822 12.219 19.653 1.00 92.88 102 ASN A CA 1
ATOM 779 C C . ASN A 1 102 ? -12.539 12.346 18.816 1.00 92.88 102 ASN A C 1
ATOM 781 O O . ASN A 1 102 ? -11.450 12.089 19.331 1.00 92.88 102 ASN A O 1
ATOM 785 N N . ASP A 1 103 ? -12.672 12.775 17.563 1.00 94.25 103 ASP A N 1
ATOM 786 C CA . ASP A 1 103 ? -11.586 13.211 16.685 1.00 94.25 103 ASP A CA 1
ATOM 787 C C . ASP A 1 103 ? -11.254 14.683 16.964 1.00 94.25 103 ASP A C 1
ATOM 789 O O . ASP A 1 103 ? -11.717 15.588 16.269 1.00 94.25 103 ASP A O 1
ATOM 793 N N . ALA A 1 104 ? -10.477 14.922 18.019 1.00 93.12 104 ALA A N 1
ATOM 794 C CA . ALA A 1 104 ? -10.057 16.250 18.466 1.00 93.12 104 ALA A CA 1
ATOM 795 C C . ALA A 1 104 ? -8.591 16.216 18.922 1.00 93.12 104 ALA A C 1
ATOM 797 O O . ALA A 1 104 ? -8.160 15.163 19.387 1.00 93.12 104 ALA A O 1
ATOM 798 N N . PRO A 1 105 ? -7.826 17.322 18.829 1.00 91.44 105 PRO A N 1
ATOM 799 C CA . PRO A 1 105 ? -6.412 17.348 19.200 1.00 91.44 105 PRO A CA 1
ATOM 800 C C . PRO A 1 105 ? -6.147 16.736 20.578 1.00 91.44 105 PRO A C 1
ATOM 802 O O . PRO A 1 105 ? -6.840 17.042 21.547 1.00 91.44 105 PRO A O 1
ATOM 805 N N . ILE A 1 106 ? -5.110 15.905 20.667 1.00 89.00 106 ILE A N 1
ATOM 806 C CA . ILE A 1 106 ? -4.677 15.295 21.924 1.00 89.00 106 ILE A CA 1
ATOM 807 C C . ILE A 1 106 ? -3.231 15.657 22.231 1.00 89.00 106 ILE A C 1
ATOM 809 O O . ILE A 1 106 ? -2.389 15.809 21.342 1.00 89.00 106 ILE A O 1
ATOM 813 N N . VAL A 1 107 ? -2.951 15.764 23.522 1.00 89.50 107 VAL A N 1
ATOM 814 C CA . VAL A 1 107 ? -1.619 15.988 24.065 1.00 89.50 107 VAL A CA 1
ATOM 815 C C . VAL A 1 107 ? -1.401 14.935 25.140 1.00 89.50 107 VAL A C 1
ATOM 817 O O . VAL A 1 107 ? -2.223 14.806 26.045 1.00 89.50 107 VAL A O 1
ATOM 820 N N . ARG A 1 108 ? -0.320 14.162 25.033 1.00 85.00 108 ARG A N 1
ATOM 821 C CA . ARG A 1 108 ? 0.096 13.209 26.066 1.00 85.00 108 ARG A CA 1
ATOM 822 C C . ARG A 1 108 ? 1.517 13.521 26.508 1.00 85.00 108 ARG A C 1
ATOM 824 O O . ARG A 1 108 ? 2.394 13.712 25.670 1.00 85.00 108 ARG A O 1
ATOM 831 N N . SER A 1 109 ? 1.738 13.553 27.816 1.00 85.56 109 SER A N 1
ATOM 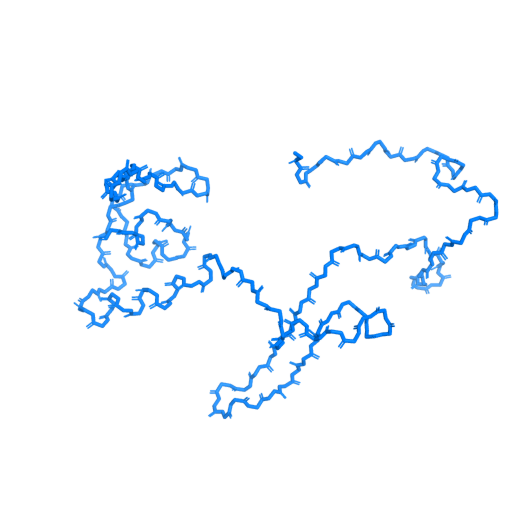832 C CA . SER A 1 109 ? 3.079 13.631 28.393 1.00 85.56 109 SER A CA 1
ATOM 833 C C . SER A 1 109 ? 3.636 12.217 28.511 1.00 85.56 109 SER A C 1
ATOM 835 O O . SER A 1 109 ? 3.041 11.370 29.172 1.00 85.56 109 SER A O 1
ATOM 837 N N . THR A 1 110 ? 4.751 11.943 27.841 1.00 78.88 110 THR A N 1
ATOM 838 C CA . THR A 1 110 ? 5.437 10.646 27.874 1.00 78.88 110 THR A CA 1
ATOM 839 C C . THR A 1 110 ? 6.865 10.869 28.356 1.00 78.88 110 THR A C 1
ATOM 841 O O . THR A 1 110 ? 7.713 11.343 27.596 1.00 78.88 110 THR A O 1
ATOM 844 N N . GLY A 1 111 ? 7.128 10.568 29.631 1.00 81.38 111 GLY A N 1
ATOM 845 C CA . GLY A 1 111 ? 8.413 10.876 30.264 1.00 81.38 111 GLY A CA 1
ATOM 846 C C . GLY A 1 111 ? 8.712 12.378 30.212 1.00 81.38 111 GLY A C 1
ATOM 847 O O . GLY A 1 111 ? 7.903 13.184 30.665 1.00 81.38 111 GLY A O 1
ATOM 848 N N . SER A 1 112 ? 9.851 12.752 29.624 1.00 79.50 112 SER A N 1
ATOM 849 C CA . SER A 1 112 ? 10.282 14.149 29.463 1.00 79.50 112 SER A CA 1
ATOM 850 C C . SER A 1 112 ? 9.717 14.856 28.222 1.00 79.50 112 SER A C 1
ATOM 852 O O . SER A 1 112 ? 9.915 16.060 28.068 1.00 79.50 112 SER A O 1
ATOM 854 N N . ALA A 1 113 ? 9.019 14.148 27.327 1.00 84.31 113 ALA A N 1
ATOM 855 C CA . ALA A 1 113 ? 8.548 14.699 26.059 1.00 84.31 113 ALA A CA 1
ATOM 856 C C . ALA A 1 113 ? 7.021 14.824 26.007 1.00 84.31 113 ALA A C 1
ATOM 858 O O . ALA A 1 113 ? 6.274 13.964 26.474 1.00 84.31 113 ALA A O 1
ATOM 859 N N . THR A 1 114 ? 6.546 15.898 25.374 1.00 89.38 114 THR A N 1
ATOM 860 C CA . THR A 1 114 ? 5.129 16.065 25.042 1.00 89.38 114 THR A CA 1
ATOM 861 C C . THR A 1 114 ? 4.863 15.523 23.642 1.00 89.38 114 THR A C 1
ATOM 863 O O . THR A 1 114 ? 5.387 16.044 22.658 1.00 89.38 114 THR A O 1
ATOM 866 N N . TRP A 1 115 ? 4.008 14.511 23.534 1.00 89.38 115 TRP A N 1
ATOM 867 C CA . TRP A 1 115 ? 3.584 13.931 22.266 1.00 89.38 115 TRP A CA 1
ATOM 868 C C . TRP A 1 115 ? 2.228 14.498 21.821 1.00 89.38 115 TRP A C 1
ATOM 870 O O . TRP A 1 115 ? 1.253 14.504 22.575 1.00 89.38 115 TRP A O 1
ATOM 880 N N . ARG A 1 116 ? 2.176 14.998 20.578 1.00 91.00 116 ARG A N 1
ATOM 881 C CA . ARG A 1 116 ? 1.000 15.643 19.963 1.00 91.00 116 ARG A CA 1
ATOM 882 C C . ARG A 1 116 ? 0.743 15.067 18.563 1.00 91.00 116 ARG A C 1
ATOM 884 O O . ARG A 1 116 ? 1.159 15.676 17.573 1.00 91.00 116 ARG A O 1
ATOM 891 N N . PRO A 1 117 ? 0.130 13.877 18.452 1.00 88.81 117 PRO A N 1
ATOM 892 C CA . PRO A 1 117 ? -0.168 13.275 17.159 1.00 88.81 117 PRO A CA 1
ATOM 893 C C . PRO A 1 117 ? -1.182 14.121 16.380 1.00 88.81 117 PRO A C 1
ATOM 895 O O . PRO A 1 117 ? -2.069 14.752 16.954 1.00 88.81 117 PRO A O 1
ATOM 898 N N . LYS A 1 118 ? -1.052 14.117 15.051 1.00 90.69 118 LYS A N 1
ATOM 899 C CA . LYS A 1 118 ? -1.943 14.826 14.123 1.00 90.69 118 LYS A CA 1
ATOM 900 C C . LYS A 1 118 ? -2.519 13.850 13.101 1.00 90.69 118 LYS A C 1
ATOM 902 O O . LYS A 1 118 ? -1.880 12.855 12.754 1.00 90.69 118 LYS A O 1
ATOM 907 N N . ASN A 1 119 ? -3.711 14.151 12.596 1.00 89.25 119 ASN A N 1
ATOM 908 C CA . ASN A 1 119 ? -4.266 13.477 11.422 1.00 89.25 119 ASN A CA 1
ATOM 909 C C . ASN A 1 119 ? -3.506 13.874 10.143 1.00 89.25 119 ASN A C 1
ATOM 911 O O . ASN A 1 119 ? -2.807 14.889 10.117 1.00 89.25 119 ASN A O 1
ATOM 915 N N . SER A 1 120 ? -3.672 13.082 9.081 1.00 87.56 120 SER A N 1
ATOM 916 C CA . SER A 1 120 ? -3.220 13.417 7.728 1.00 87.56 120 SER A CA 1
ATOM 917 C C . SER A 1 120 ? -4.425 13.395 6.776 1.00 87.56 120 SER A C 1
ATOM 919 O O . SER A 1 120 ? -4.947 12.309 6.526 1.00 87.56 120 SER A O 1
ATOM 921 N N . PRO A 1 121 ? -4.908 14.552 6.281 1.00 87.00 121 PRO A N 1
ATOM 922 C CA . PRO A 1 121 ? -4.515 15.916 6.661 1.00 87.00 121 PRO A CA 1
ATOM 923 C C . PRO A 1 121 ? -4.938 16.270 8.107 1.00 87.00 121 PRO A C 1
ATOM 925 O O . PRO A 1 121 ? -5.789 15.579 8.675 1.00 87.00 121 PRO A O 1
ATOM 928 N N . PRO A 1 122 ? -4.390 17.342 8.722 1.00 88.06 122 PRO A N 1
ATOM 929 C CA . PRO A 1 122 ? -4.643 17.715 10.121 1.00 88.06 122 PRO A CA 1
ATOM 930 C C . PRO A 1 122 ? -6.019 18.383 10.320 1.00 88.06 122 PRO A C 1
ATOM 932 O O . PRO A 1 122 ? -6.115 19.522 10.767 1.00 88.06 122 PRO A O 1
ATOM 935 N N . SER A 1 123 ? -7.087 17.664 9.979 1.00 91.25 123 SER A N 1
ATOM 936 C CA . SER A 1 123 ? -8.482 18.063 10.174 1.00 91.25 123 SER A CA 1
ATOM 937 C C . SER A 1 123 ? -9.142 17.237 11.277 1.00 91.25 123 SER A C 1
ATOM 939 O O . SER A 1 123 ? -8.816 16.057 11.465 1.00 91.25 123 SER A O 1
ATOM 941 N N . TYR A 1 124 ? -10.087 17.859 11.979 1.00 93.88 124 TYR A N 1
ATOM 942 C CA . TYR A 1 124 ? -10.768 17.307 13.148 1.00 93.88 124 TYR A CA 1
ATOM 943 C C . TYR A 1 124 ? -12.273 17.438 12.958 1.00 93.88 124 TYR A C 1
ATOM 945 O O . TYR A 1 124 ? -12.755 18.518 12.625 1.00 93.88 124 TYR A O 1
ATOM 953 N N . ALA A 1 125 ? -12.994 16.337 13.135 1.00 93.31 125 ALA A N 1
ATOM 954 C CA . ALA A 1 125 ? -14.436 16.278 12.900 1.00 93.31 125 ALA A CA 1
ATOM 955 C C . ALA A 1 125 ? -15.261 16.137 14.191 1.00 93.31 125 ALA A C 1
ATOM 957 O O . ALA A 1 125 ? -16.481 16.011 14.119 1.00 93.31 125 ALA A O 1
ATOM 958 N N . GLY A 1 126 ? -14.623 16.150 15.367 1.00 94.25 126 GLY A N 1
ATOM 959 C CA . GLY A 1 126 ? -15.321 15.964 16.635 1.00 94.25 126 GLY A CA 1
ATOM 960 C C . GLY A 1 126 ? -15.802 14.515 16.826 1.00 94.25 126 GLY A C 1
ATOM 961 O O . GLY A 1 126 ? -15.103 13.583 16.418 1.00 94.25 126 GLY A O 1
ATOM 962 N N . PRO A 1 127 ? -16.965 14.280 17.460 1.00 95.75 127 PRO A N 1
ATOM 963 C CA . PRO A 1 127 ? -17.485 12.934 17.688 1.00 95.75 127 PRO A CA 1
ATOM 964 C C . PRO A 1 127 ? -17.752 12.173 16.381 1.00 95.75 127 PRO A C 1
ATOM 966 O O . PRO A 1 127 ? -18.649 12.509 15.612 1.00 95.75 127 PRO A O 1
ATOM 969 N N . LEU A 1 128 ? -17.005 11.094 16.157 1.00 96.44 128 LEU A N 1
ATOM 970 C CA . LEU A 1 128 ? -17.161 10.191 15.023 1.00 96.44 128 LEU A CA 1
ATOM 971 C C . LEU A 1 128 ? -17.387 8.759 15.497 1.00 96.44 128 LEU A C 1
ATOM 973 O O . LEU A 1 128 ? -16.864 8.327 16.522 1.00 96.44 128 LEU A O 1
ATOM 977 N N . ARG A 1 129 ? -18.136 7.986 14.707 1.00 96.62 129 ARG A N 1
ATOM 978 C CA . ARG A 1 129 ? -18.290 6.546 14.950 1.00 96.62 129 ARG A CA 1
ATOM 979 C C . ARG A 1 129 ? -16.985 5.815 14.649 1.00 96.62 129 ARG A C 1
ATOM 981 O O . ARG A 1 129 ? -16.308 6.143 13.674 1.00 96.62 129 ARG A O 1
ATOM 988 N N . LEU A 1 130 ? -16.696 4.770 15.415 1.00 94.88 130 LEU A N 1
ATOM 989 C CA . LEU A 1 130 ? -15.483 3.960 15.297 1.00 94.88 130 LEU A CA 1
ATOM 990 C C . LEU A 1 130 ? -15.241 3.457 13.859 1.00 94.88 130 LEU A C 1
ATOM 992 O O . LEU A 1 130 ? -14.143 3.618 13.333 1.00 94.88 130 LEU A O 1
ATOM 996 N N . ARG A 1 131 ? -16.278 2.999 13.140 1.00 95.69 131 ARG A N 1
ATOM 997 C CA . ARG A 1 131 ? -16.139 2.614 11.717 1.00 95.69 131 ARG A CA 1
ATOM 998 C C . ARG A 1 131 ? -15.644 3.738 10.798 1.00 95.69 131 ARG A C 1
ATOM 1000 O O . ARG A 1 131 ? -14.911 3.474 9.852 1.00 95.69 131 ARG A O 1
ATOM 1007 N N . ILE A 1 132 ? -16.051 4.982 11.066 1.00 96.25 132 ILE A N 1
ATOM 1008 C CA . ILE A 1 132 ? -15.651 6.152 10.274 1.00 96.25 132 ILE A CA 1
ATOM 1009 C C . ILE A 1 132 ? -14.207 6.515 10.613 1.00 96.25 132 ILE A C 1
ATOM 1011 O O . ILE A 1 132 ? -13.424 6.791 9.710 1.00 96.25 132 ILE A O 1
ATOM 1015 N N . GLY A 1 133 ? -13.834 6.431 11.894 1.00 94.50 133 GLY A N 1
ATOM 1016 C CA . GLY A 1 133 ? -12.449 6.588 12.339 1.00 94.50 133 GLY A CA 1
ATOM 1017 C C . GLY A 1 133 ? -11.492 5.624 11.636 1.00 94.50 133 GLY A C 1
ATOM 1018 O O . GLY A 1 133 ? -10.454 6.061 11.136 1.00 94.50 133 GLY A O 1
ATOM 1019 N N . LEU A 1 134 ? -11.877 4.346 11.515 1.00 95.12 134 LEU A N 1
ATOM 1020 C CA . LEU A 1 134 ? -11.105 3.340 10.781 1.00 95.12 134 LEU A CA 1
ATOM 1021 C C . LEU A 1 134 ? -11.053 3.648 9.282 1.00 95.12 134 LEU A C 1
ATOM 1023 O O . LEU A 1 134 ? -9.965 3.735 8.717 1.00 95.12 134 LEU A O 1
ATOM 1027 N N . GLY A 1 135 ? -12.217 3.845 8.653 1.00 94.81 135 GLY A N 1
ATOM 1028 C CA . GLY A 1 135 ? -12.325 4.058 7.207 1.00 94.81 135 GLY A CA 1
ATOM 1029 C C . GLY A 1 135 ? -11.609 5.319 6.720 1.00 94.81 135 GLY A C 1
ATOM 1030 O O . GLY A 1 135 ? -11.020 5.318 5.646 1.00 94.81 135 GLY A O 1
ATOM 1031 N N . MET A 1 136 ? -11.592 6.377 7.533 1.00 94.38 136 MET A N 1
ATOM 1032 C CA . MET A 1 136 ? -10.853 7.613 7.250 1.00 94.38 136 MET A CA 1
ATOM 1033 C C . MET A 1 136 ? -9.436 7.617 7.827 1.00 94.38 136 MET A C 1
ATOM 1035 O O . MET A 1 136 ? -8.736 8.623 7.726 1.00 94.38 136 MET A O 1
ATOM 1039 N N . SER A 1 137 ? -9.004 6.522 8.458 1.00 94.12 137 SER A N 1
ATOM 1040 C CA . SER A 1 137 ? -7.670 6.393 9.033 1.00 94.12 137 SER A CA 1
ATOM 1041 C C . SER A 1 137 ? -7.324 7.537 10.006 1.00 94.12 137 SER A C 1
ATOM 1043 O O . SER A 1 137 ? -6.211 8.066 10.003 1.00 94.12 137 SER A O 1
ATOM 1045 N N . LYS A 1 138 ? -8.256 7.926 10.884 1.00 93.69 138 LYS A N 1
ATOM 1046 C CA . LYS A 1 138 ? -8.047 9.004 11.866 1.00 93.69 138 LYS A CA 1
ATOM 1047 C C . LYS A 1 138 ? -7.014 8.584 12.916 1.00 93.69 138 LYS A C 1
ATOM 1049 O O . LYS A 1 138 ? -7.261 7.693 13.727 1.00 93.69 138 LYS A O 1
ATOM 1054 N N . ASN A 1 139 ? -5.842 9.224 12.899 1.00 91.12 139 ASN A N 1
ATOM 1055 C CA . ASN A 1 139 ? -4.730 8.928 13.810 1.00 91.12 139 ASN A CA 1
ATOM 1056 C C . ASN A 1 139 ? -5.110 9.207 15.263 1.00 91.12 139 ASN A C 1
ATOM 1058 O O . ASN A 1 139 ? -4.758 8.452 16.158 1.00 91.12 139 ASN A O 1
ATOM 1062 N N . VAL A 1 140 ? -5.830 10.298 15.502 1.00 89.50 140 VAL A N 1
ATOM 1063 C CA . VAL A 1 140 ? -6.069 10.790 16.859 1.00 89.50 140 VAL A CA 1
ATOM 1064 C C . VAL A 1 140 ? -7.105 9.947 17.606 1.00 89.50 140 VAL A C 1
ATOM 1066 O O . VAL A 1 140 ? -6.931 9.681 18.793 1.00 89.50 140 VAL A O 1
ATOM 1069 N N . MET A 1 141 ? -8.108 9.422 16.898 1.00 90.00 141 MET A N 1
ATOM 1070 C CA . MET A 1 141 ? -9.077 8.4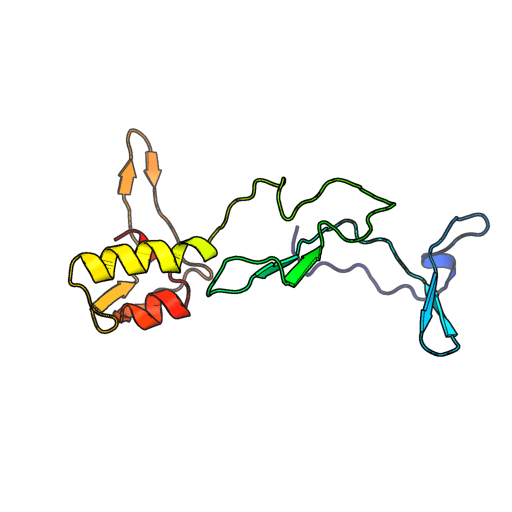72 17.461 1.00 90.00 141 MET A CA 1
ATOM 1071 C C . MET A 1 141 ? -8.436 7.147 17.903 1.00 90.00 141 MET A C 1
ATOM 1073 O O . MET A 1 141 ? -8.967 6.501 18.794 1.00 90.00 141 MET A O 1
ATOM 1077 N N . GLN A 1 142 ? -7.309 6.745 17.306 1.00 83.50 142 GLN A N 1
ATOM 1078 C CA . GLN A 1 142 ? -6.602 5.501 17.645 1.00 83.50 142 GLN A CA 1
ATOM 1079 C C . GLN A 1 142 ? -5.815 5.601 18.960 1.00 83.50 142 GLN A C 1
ATOM 1081 O O . GLN A 1 142 ? -5.541 4.595 19.605 1.00 83.50 142 GLN A O 1
ATOM 1086 N N . VAL A 1 143 ? -5.381 6.804 19.326 1.00 79.06 143 VAL A N 1
ATOM 1087 C 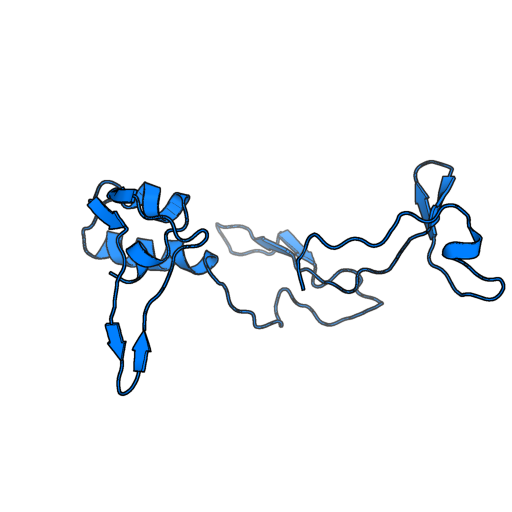CA . VAL A 1 143 ? -4.541 7.010 20.513 1.00 79.06 143 VAL A CA 1
ATOM 1088 C C . VAL A 1 143 ? -5.374 7.075 21.790 1.00 79.06 143 VAL A C 1
ATOM 1090 O O . VAL A 1 143 ? -4.842 6.833 22.877 1.00 79.06 143 VAL A O 1
ATOM 1093 N N . LYS A 1 144 ? -6.643 7.462 21.659 1.00 72.56 144 LYS A N 1
ATOM 1094 C CA . LYS A 1 144 ? -7.541 7.724 22.775 1.00 72.56 144 LYS A CA 1
ATOM 1095 C C . LYS A 1 144 ? -7.912 6.433 23.490 1.00 72.56 144 LYS A C 1
ATOM 1097 O O . LYS A 1 144 ? -7.638 6.406 24.711 1.00 72.56 144 LYS A O 1
#

Secondary structure (DSSP, 8-state):
--TT-PPPPPSSGGGT--TT---EEEEETTEEEEE---SS---EEEE-TTT--EEEEE-SS-TTT----HHHH-----GGGGHHHHHHHHHHTT--TT-EEEES---EEETTEEE----SS----EEEEHHHHHHTT-HHHHH-

Radius of gyration: 23.3 Å; chains: 1; bounding box: 48×44×63 Å